Protein AF-A0A8X7BMG9-F1 (afdb_monomer)

Radius of gyration: 37.44 Å; Cα contacts (8 Å, |Δi|>4): 32; chains: 1; bounding box: 66×27×106 Å

Nearest PDB structures (foldseek):
  7n6g-assembly1_3I  TM=2.718E-01  e=1.063E+00  Chlamydomonas reinhardtii
  2x3v-assembly2_C  TM=2.995E-01  e=4.901E+00  Mus musculus

Organism: NCBI:txid2747483

Structure (mmCIF, N/CA/C/O backbone):
data_AF-A0A8X7BMG9-F1
#
_entry.id   AF-A0A8X7BMG9-F1
#
loop_
_atom_site.group_PDB
_atom_site.id
_atom_site.type_symbol
_atom_site.label_atom_id
_atom_site.label_alt_id
_atom_site.label_comp_id
_atom_site.label_asym_id
_atom_site.label_entity_id
_atom_site.label_seq_id
_atom_site.pdbx_PDB_ins_code
_atom_site.Cartn_x
_atom_site.Cartn_y
_atom_site.Cartn_z
_atom_site.occupancy
_atom_site.B_iso_or_equiv
_atom_site.auth_seq_id
_atom_site.auth_comp_id
_atom_site.auth_asym_id
_atom_site.auth_atom_id
_atom_site.pdbx_PDB_model_num
ATOM 1 N N . MET A 1 1 ? -6.750 12.663 3.763 1.00 62.59 1 MET A N 1
ATOM 2 C CA . MET A 1 1 ? -6.682 12.416 2.304 1.00 62.59 1 MET A CA 1
ATOM 3 C C . MET A 1 1 ? -7.485 11.154 2.061 1.00 62.59 1 MET A C 1
ATOM 5 O O . MET A 1 1 ? -7.277 10.214 2.807 1.00 62.59 1 MET A O 1
ATOM 9 N N . ASP A 1 2 ? -8.435 11.155 1.131 1.00 87.25 2 ASP A N 1
ATOM 10 C CA . ASP A 1 2 ? -9.315 10.000 0.906 1.00 87.25 2 ASP A CA 1
ATOM 11 C C . ASP A 1 2 ? -8.512 8.774 0.416 1.00 87.25 2 ASP A C 1
ATOM 13 O O . ASP A 1 2 ? -7.702 8.893 -0.512 1.00 87.25 2 ASP A O 1
ATOM 17 N N . LEU A 1 3 ? -8.709 7.619 1.062 1.00 92.44 3 LEU A N 1
ATOM 18 C CA . LEU A 1 3 ? -8.036 6.358 0.741 1.00 92.44 3 LEU A CA 1
ATOM 19 C C . LEU A 1 3 ? -8.336 5.916 -0.697 1.00 92.44 3 LEU A C 1
ATOM 21 O O . LEU A 1 3 ? -7.436 5.433 -1.385 1.00 92.44 3 LEU A O 1
ATOM 25 N N . GLU A 1 4 ? -9.557 6.134 -1.185 1.00 94.00 4 GLU A N 1
ATOM 26 C CA . GLU A 1 4 ? -9.916 5.788 -2.563 1.00 94.00 4 GLU A CA 1
ATOM 27 C C . GLU A 1 4 ? -9.199 6.690 -3.570 1.00 94.00 4 GLU A C 1
ATOM 29 O O . GLU A 1 4 ? -8.615 6.214 -4.548 1.00 94.00 4 GLU A O 1
ATOM 34 N N . ARG A 1 5 ? -9.092 7.988 -3.268 1.00 94.62 5 ARG A N 1
ATOM 35 C CA . ARG A 1 5 ? -8.283 8.918 -4.068 1.00 94.62 5 ARG A CA 1
ATOM 36 C C . ARG A 1 5 ? -6.805 8.514 -4.098 1.00 94.62 5 ARG A C 1
ATOM 38 O O . ARG A 1 5 ? -6.154 8.637 -5.138 1.00 94.62 5 ARG A O 1
ATOM 45 N N . LEU A 1 6 ? -6.258 8.040 -2.977 1.00 95.19 6 LEU A N 1
ATOM 46 C CA . LEU A 1 6 ? -4.883 7.540 -2.905 1.00 95.19 6 LEU A CA 1
ATOM 47 C C . LEU A 1 6 ? -4.684 6.278 -3.751 1.00 95.19 6 LEU A C 1
ATOM 49 O O . LEU A 1 6 ? -3.712 6.200 -4.509 1.00 95.19 6 LEU A O 1
ATOM 53 N N . LYS A 1 7 ? -5.615 5.320 -3.679 1.00 96.19 7 LYS A N 1
ATOM 54 C CA . LYS A 1 7 ? -5.595 4.100 -4.498 1.00 96.19 7 LYS A CA 1
ATOM 55 C C . LYS A 1 7 ? -5.642 4.417 -5.992 1.00 96.19 7 LYS A C 1
ATOM 57 O O . LYS A 1 7 ? -4.854 3.837 -6.745 1.00 96.19 7 LYS A O 1
ATOM 62 N N . GLU A 1 8 ? -6.488 5.359 -6.412 1.00 97.06 8 GLU A N 1
ATOM 63 C CA . GLU A 1 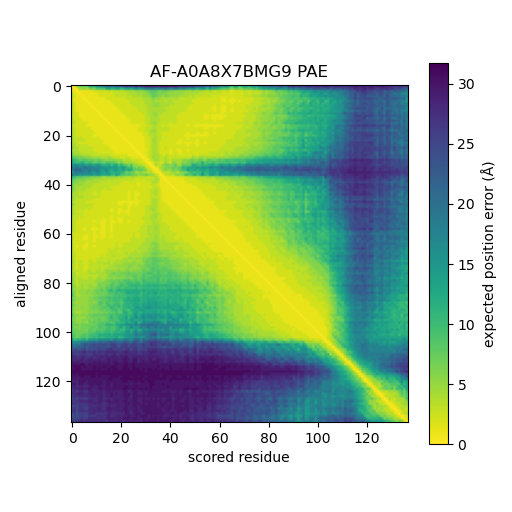8 ? -6.572 5.768 -7.818 1.00 97.06 8 GLU A CA 1
ATOM 64 C C . GLU A 1 8 ? -5.285 6.464 -8.277 1.00 97.06 8 GLU A C 1
ATOM 66 O O . GLU A 1 8 ? -4.730 6.127 -9.325 1.00 97.06 8 GLU A O 1
ATOM 71 N N . LYS A 1 9 ? -4.711 7.351 -7.452 1.00 95.81 9 LYS A N 1
ATOM 72 C CA . LYS A 1 9 ? -3.406 7.962 -7.751 1.00 95.81 9 LYS A CA 1
ATOM 73 C C . LYS A 1 9 ? -2.313 6.901 -7.928 1.00 95.81 9 LYS A C 1
ATOM 75 O O . LYS A 1 9 ? -1.555 6.964 -8.895 1.00 95.81 9 LYS A O 1
ATOM 80 N N . ARG A 1 10 ? -2.242 5.903 -7.039 1.00 97.25 10 ARG A N 1
ATOM 81 C CA . ARG A 1 10 ? -1.291 4.786 -7.165 1.00 97.25 10 ARG A CA 1
ATOM 82 C C . ARG A 1 10 ? -1.509 3.999 -8.456 1.00 97.25 10 ARG A C 1
ATOM 84 O O . ARG A 1 10 ? -0.537 3.626 -9.105 1.00 97.25 10 ARG A O 1
ATOM 91 N N . LYS A 1 11 ? -2.759 3.731 -8.837 1.00 97.81 11 LYS A N 1
ATOM 92 C CA . LYS A 1 11 ? -3.082 3.019 -10.081 1.00 97.81 11 LYS A CA 1
ATOM 93 C C . LYS A 1 11 ? -2.536 3.763 -11.302 1.00 97.81 11 LYS A C 1
ATOM 95 O O . LYS A 1 11 ? -1.862 3.149 -12.126 1.00 97.81 11 LYS A O 1
ATOM 100 N N . ILE A 1 12 ? -2.743 5.078 -11.371 1.00 97.38 12 ILE A N 1
ATOM 101 C CA . ILE A 1 12 ? -2.201 5.925 -12.445 1.00 97.38 12 ILE A CA 1
ATOM 102 C C . ILE A 1 12 ? -0.665 5.884 -12.454 1.00 97.38 12 ILE A C 1
ATOM 104 O O . ILE A 1 12 ? -0.064 5.697 -13.515 1.00 97.38 12 ILE A O 1
ATOM 108 N N . LEU A 1 13 ? -0.023 5.990 -11.284 1.00 97.69 13 LEU A N 1
ATOM 109 C CA . LEU A 1 13 ? 1.437 5.886 -11.163 1.00 97.69 13 LEU A CA 1
ATOM 110 C C . LEU A 1 13 ? 1.956 4.533 -11.659 1.00 97.69 13 LEU A C 1
ATOM 112 O O . LEU A 1 13 ? 2.894 4.505 -12.450 1.00 97.69 13 LEU A O 1
ATOM 116 N N . ARG A 1 14 ? 1.311 3.420 -11.284 1.00 98.06 14 ARG A N 1
ATOM 117 C CA . ARG A 1 14 ? 1.660 2.076 -11.776 1.00 98.06 14 ARG A CA 1
ATOM 118 C C . ARG A 1 14 ? 1.550 1.986 -13.291 1.00 98.06 14 ARG A C 1
ATOM 120 O O . ARG A 1 14 ? 2.484 1.521 -13.930 1.00 98.06 14 ARG A O 1
ATOM 127 N N . MET A 1 15 ? 0.465 2.492 -13.878 1.00 97.75 15 MET A N 1
ATOM 128 C CA . MET A 1 15 ? 0.306 2.517 -15.336 1.00 97.75 15 MET A CA 1
ATOM 129 C C . MET A 1 15 ? 1.418 3.324 -16.019 1.00 97.75 15 MET A C 1
ATOM 131 O O . MET A 1 15 ? 1.967 2.881 -17.028 1.00 97.75 15 MET A O 1
ATOM 135 N N . SER A 1 16 ? 1.777 4.497 -15.481 1.00 96.75 16 SER A N 1
ATOM 136 C CA . SER A 1 16 ? 2.905 5.277 -16.005 1.00 96.75 16 SER A CA 1
ATOM 137 C C . SER A 1 16 ? 4.238 4.549 -15.833 1.00 96.75 16 SER A C 1
ATOM 139 O O . SER A 1 16 ? 5.074 4.636 -16.731 1.00 96.75 16 SER A O 1
ATOM 141 N N . PHE A 1 17 ? 4.451 3.878 -14.703 1.00 98.19 17 PHE A N 1
ATOM 142 C CA . PHE A 1 17 ? 5.673 3.137 -14.410 1.00 98.19 17 PHE A CA 1
ATOM 143 C C . PHE A 1 17 ? 5.840 1.963 -15.376 1.00 98.19 17 PHE A C 1
ATOM 145 O O . PHE A 1 17 ? 6.886 1.842 -16.003 1.00 98.19 17 PHE A O 1
ATOM 152 N N . THR A 1 18 ? 4.782 1.179 -15.608 1.00 97.81 18 THR A N 1
ATOM 153 C CA . THR A 1 18 ? 4.779 0.080 -16.585 1.00 97.81 18 THR A CA 1
ATOM 154 C C . THR A 1 18 ? 5.116 0.566 -17.993 1.00 97.81 18 THR A C 1
ATOM 156 O O . THR A 1 18 ? 5.966 -0.027 -18.646 1.00 97.81 18 THR A O 1
ATOM 159 N N . LYS A 1 19 ? 4.530 1.683 -18.449 1.00 97.25 19 LYS A N 1
ATOM 160 C CA . LYS A 1 19 ? 4.884 2.271 -19.755 1.00 97.25 19 LYS A CA 1
ATOM 161 C C . LYS A 1 19 ? 6.368 2.642 -19.840 1.00 97.25 19 LYS A C 1
ATOM 163 O O . LYS A 1 19 ? 6.984 2.466 -20.887 1.00 97.25 19 LYS A O 1
ATOM 168 N N . HIS A 1 20 ? 6.935 3.161 -18.749 1.00 97.75 20 HIS A N 1
ATOM 169 C CA . HIS A 1 20 ? 8.354 3.513 -18.687 1.00 97.75 20 HIS A CA 1
ATOM 170 C C . HIS A 1 20 ? 9.252 2.275 -18.741 1.00 97.75 20 HIS A C 1
ATOM 172 O O . HIS A 1 20 ? 10.242 2.285 -19.466 1.00 97.75 20 HIS A O 1
ATOM 178 N N . LEU A 1 21 ? 8.873 1.194 -18.049 1.00 98.19 21 LEU A N 1
ATOM 179 C CA . LEU A 1 21 ? 9.574 -0.091 -18.130 1.00 98.19 21 LEU A CA 1
ATOM 180 C C . LEU A 1 21 ? 9.593 -0.629 -19.563 1.00 98.19 21 LEU A C 1
ATOM 182 O O . LEU A 1 21 ? 10.666 -0.927 -20.072 1.00 98.19 21 LEU A O 1
ATOM 186 N N . THR A 1 22 ? 8.449 -0.638 -20.253 1.00 97.94 22 THR A N 1
ATOM 187 C CA . THR A 1 22 ? 8.381 -1.077 -21.657 1.00 97.94 22 THR A CA 1
ATOM 188 C C . THR A 1 22 ? 9.274 -0.234 -22.569 1.00 97.94 22 THR A C 1
ATOM 190 O O . THR A 1 22 ? 9.925 -0.766 -23.465 1.00 97.94 22 THR A O 1
ATOM 193 N N . LYS A 1 23 ? 9.354 1.086 -22.340 1.00 97.12 23 LYS A N 1
ATOM 194 C CA . LYS A 1 23 ? 10.269 1.956 -23.093 1.00 97.12 23 LYS A CA 1
ATOM 195 C C . LYS A 1 23 ? 11.733 1.590 -22.836 1.00 97.12 23 LYS A C 1
ATOM 197 O O . LYS A 1 23 ? 12.511 1.543 -23.779 1.00 97.12 23 LYS A O 1
ATOM 202 N N . ILE A 1 24 ? 12.098 1.315 -21.585 1.00 97.50 24 ILE A N 1
ATOM 203 C CA . ILE A 1 24 ? 13.453 0.880 -21.221 1.00 97.50 24 ILE A CA 1
ATOM 204 C C . ILE A 1 24 ? 13.798 -0.443 -21.898 1.00 97.50 24 ILE A C 1
ATOM 206 O O . ILE A 1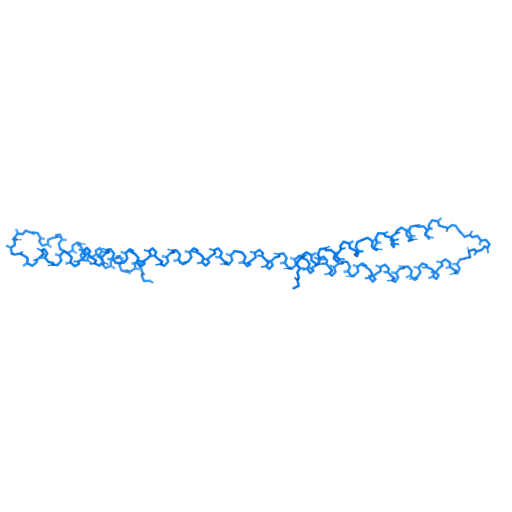 24 ? 14.849 -0.536 -22.525 1.00 97.50 24 ILE A O 1
ATOM 210 N N . GLU A 1 25 ? 12.919 -1.439 -21.804 1.00 97.50 25 GLU A N 1
ATOM 211 C CA . GLU A 1 25 ? 13.097 -2.745 -22.448 1.00 97.50 25 GLU A CA 1
ATOM 212 C C . GLU A 1 25 ? 13.305 -2.582 -23.957 1.00 97.50 25 GLU A C 1
ATOM 214 O O . GLU A 1 25 ? 14.277 -3.098 -24.507 1.00 97.50 25 GLU A O 1
ATOM 219 N N . PHE A 1 26 ? 12.471 -1.768 -24.609 1.00 95.25 26 PHE A N 1
ATOM 220 C CA . PHE A 1 26 ? 12.606 -1.460 -26.030 1.00 95.25 26 PHE A CA 1
ATOM 221 C C . PHE A 1 26 ? 13.948 -0.789 -26.371 1.00 95.25 26 PHE A C 1
ATOM 223 O O . PHE A 1 26 ? 14.647 -1.235 -27.283 1.00 95.25 26 PHE A O 1
ATOM 230 N N . THR A 1 27 ? 14.345 0.258 -25.638 1.00 94.06 27 THR A N 1
ATOM 231 C CA . THR A 1 27 ? 15.616 0.966 -25.877 1.00 94.06 27 THR A CA 1
ATOM 232 C C . THR A 1 27 ? 16.827 0.060 -25.618 1.00 94.06 27 THR A C 1
ATOM 234 O O . THR A 1 27 ? 17.829 0.150 -26.332 1.00 94.06 27 THR A O 1
ATOM 237 N N . LEU A 1 28 ? 16.752 -0.852 -24.643 1.00 94.56 28 LEU A N 1
ATOM 238 C CA . LEU A 1 28 ? 17.797 -1.848 -24.394 1.00 94.56 28 LEU A CA 1
ATOM 239 C C . LEU A 1 28 ? 17.940 -2.815 -25.574 1.00 94.56 28 LEU A C 1
ATOM 241 O O . LEU A 1 28 ? 19.064 -3.016 -26.045 1.00 94.56 28 LEU A O 1
ATOM 245 N N . SER A 1 29 ? 16.820 -3.340 -26.081 1.00 93.44 29 SER A N 1
ATOM 246 C CA . SER A 1 29 ? 16.769 -4.270 -27.218 1.00 93.44 29 SER A CA 1
ATOM 247 C C . SER A 1 29 ? 17.165 -3.647 -28.559 1.00 93.44 29 SER A C 1
ATOM 249 O O . SER A 1 29 ? 17.533 -4.375 -29.476 1.00 93.44 29 SER A O 1
ATOM 251 N N . LYS A 1 30 ? 17.112 -2.318 -28.700 1.00 91.25 30 LYS A N 1
ATOM 252 C CA . LYS A 1 30 ? 17.460 -1.622 -29.946 1.00 91.25 30 LYS A CA 1
ATOM 253 C C . LYS A 1 30 ? 18.951 -1.766 -30.281 1.00 91.25 30 LYS A C 1
ATOM 255 O O . LYS A 1 30 ? 19.806 -1.337 -29.506 1.00 91.25 30 LYS A O 1
ATOM 260 N N . GLU A 1 31 ? 19.281 -2.331 -31.436 1.00 89.31 31 GLU A N 1
ATOM 261 C CA . GLU A 1 31 ? 20.668 -2.466 -31.902 1.00 89.31 31 GLU A CA 1
ATOM 262 C C . GLU A 1 31 ? 21.269 -1.118 -32.341 1.00 89.31 31 GLU A C 1
ATOM 264 O O . GLU A 1 31 ? 20.551 -0.163 -32.644 1.00 89.31 31 GLU A O 1
ATOM 269 N N . ILE A 1 32 ? 22.603 -1.026 -32.341 1.00 90.69 32 ILE A N 1
ATOM 270 C CA . ILE A 1 32 ? 23.319 0.147 -32.861 1.00 90.69 32 ILE A CA 1
ATOM 271 C C . ILE A 1 32 ? 23.300 0.075 -34.392 1.00 90.69 32 ILE A C 1
ATOM 273 O O . ILE A 1 32 ? 23.716 -0.931 -34.963 1.00 90.69 32 ILE A O 1
ATOM 277 N N . SER A 1 33 ? 22.848 1.145 -35.045 1.00 85.88 33 SER A N 1
ATOM 278 C CA . SER A 1 33 ? 22.764 1.267 -36.508 1.00 85.88 33 SER A CA 1
ATOM 279 C C . SER A 1 33 ? 23.398 2.575 -36.995 1.00 85.88 33 SER A C 1
ATOM 281 O O . SER A 1 33 ? 23.878 3.381 -36.194 1.00 85.88 33 SER A O 1
ATOM 283 N N . ALA A 1 34 ? 23.391 2.812 -38.310 1.00 73.81 34 ALA A N 1
ATOM 284 C CA . ALA A 1 34 ? 23.859 4.071 -38.890 1.00 73.81 34 ALA A CA 1
ATOM 285 C C . ALA A 1 34 ? 23.056 5.290 -38.384 1.00 73.81 34 ALA A C 1
ATOM 287 O O . ALA A 1 34 ? 23.645 6.340 -38.134 1.00 73.81 34 ALA A O 1
ATOM 288 N N . GLU A 1 35 ? 21.741 5.152 -38.163 1.00 74.12 35 GLU A N 1
ATOM 289 C CA . GLU A 1 35 ? 20.890 6.210 -37.593 1.00 74.12 35 GLU A CA 1
ATOM 290 C C . GLU A 1 35 ? 20.888 6.256 -36.054 1.00 74.12 35 GLU A C 1
ATOM 292 O O . GLU A 1 35 ? 20.391 7.219 -35.467 1.00 74.12 35 GLU A O 1
ATOM 297 N N . PHE A 1 36 ? 21.415 5.234 -35.373 1.00 81.81 36 PHE A N 1
ATOM 298 C CA . PHE A 1 36 ? 21.431 5.159 -33.912 1.00 81.81 36 PHE A CA 1
ATOM 299 C C . PHE A 1 36 ? 22.786 4.686 -33.398 1.00 81.81 36 PHE A C 1
ATOM 301 O O . PHE A 1 36 ? 23.030 3.494 -33.208 1.00 81.81 36 PHE A O 1
ATOM 308 N N . ASN A 1 37 ? 23.674 5.653 -33.176 1.00 87.50 37 ASN A N 1
ATOM 309 C CA . ASN A 1 37 ? 25.034 5.396 -32.732 1.00 87.50 37 ASN A CA 1
ATOM 310 C C . ASN A 1 37 ? 25.127 5.158 -31.209 1.00 87.50 37 ASN A C 1
ATOM 312 O O . ASN A 1 37 ? 24.173 5.335 -30.447 1.00 87.50 37 ASN A O 1
ATOM 316 N N . LYS A 1 38 ? 26.321 4.756 -30.763 1.00 91.38 38 LYS A N 1
ATOM 317 C CA . LYS A 1 38 ? 26.612 4.421 -29.364 1.00 91.38 38 LYS A CA 1
ATOM 318 C C . LYS A 1 38 ? 26.363 5.582 -28.393 1.00 91.38 38 LYS A C 1
ATOM 320 O O . LYS A 1 38 ? 25.861 5.337 -27.300 1.00 91.38 38 LYS A O 1
ATOM 325 N N . GLU A 1 39 ? 26.694 6.806 -28.793 1.00 93.19 39 GLU A N 1
ATOM 326 C CA . GLU A 1 39 ? 26.555 8.000 -27.952 1.00 93.19 39 GLU A CA 1
ATOM 327 C C . GLU A 1 39 ? 25.080 8.336 -27.716 1.00 93.19 39 GLU A C 1
ATOM 329 O O . GLU A 1 39 ? 24.643 8.489 -26.579 1.00 93.19 39 GLU A O 1
ATOM 334 N N . ALA A 1 40 ? 24.274 8.325 -28.782 1.00 91.44 40 ALA A N 1
ATOM 335 C CA . ALA A 1 40 ? 22.834 8.545 -28.687 1.00 91.44 40 ALA A CA 1
ATOM 336 C C . ALA A 1 40 ? 22.154 7.495 -27.791 1.00 91.44 40 ALA A C 1
ATOM 338 O O . ALA A 1 40 ? 21.312 7.842 -26.961 1.00 91.44 40 ALA A O 1
ATOM 339 N N . LYS A 1 41 ? 22.551 6.218 -27.909 1.00 92.44 41 LYS A N 1
ATOM 340 C CA . LYS A 1 41 ? 22.046 5.151 -27.031 1.00 92.44 41 LYS A CA 1
ATOM 341 C C . LYS A 1 41 ? 22.450 5.372 -25.574 1.00 92.44 41 LYS A C 1
ATOM 343 O O . LYS A 1 41 ? 21.640 5.138 -24.681 1.00 92.44 41 LYS A O 1
ATOM 348 N N . PHE A 1 42 ? 23.683 5.805 -25.324 1.00 93.88 42 PHE A N 1
ATOM 349 C CA . PHE A 1 42 ? 24.181 6.065 -23.976 1.00 93.88 42 PHE A CA 1
ATOM 350 C C . PHE A 1 42 ? 23.407 7.196 -23.284 1.00 93.88 42 PHE A C 1
ATOM 352 O O . PHE A 1 42 ? 22.900 6.992 -22.180 1.00 93.88 42 PHE A O 1
ATOM 359 N N . GLU A 1 43 ? 23.228 8.332 -23.959 1.00 95.31 43 GLU A N 1
ATOM 360 C CA . GLU A 1 43 ? 22.462 9.473 -23.438 1.00 95.31 43 GLU A CA 1
ATOM 361 C C . GLU A 1 43 ? 20.988 9.124 -23.188 1.00 95.31 43 GLU A C 1
ATOM 363 O O . GLU A 1 43 ? 20.418 9.461 -22.143 1.00 95.31 43 GLU A O 1
ATOM 368 N N . GLU A 1 44 ? 20.364 8.368 -24.099 1.00 95.50 44 GLU A N 1
ATOM 369 C CA . GLU A 1 44 ? 18.991 7.898 -23.904 1.00 95.50 44 GLU A CA 1
ATOM 370 C C . GLU A 1 44 ? 18.879 6.998 -22.662 1.00 95.50 44 GLU A C 1
ATOM 372 O O . GLU A 1 44 ? 17.978 7.182 -21.839 1.00 95.50 44 GLU A O 1
ATOM 377 N N . LEU A 1 45 ? 19.817 6.065 -22.472 1.00 95.88 45 LEU A N 1
ATOM 378 C CA . LEU A 1 45 ? 19.843 5.178 -21.307 1.00 95.88 45 LEU A CA 1
ATOM 379 C C . LEU A 1 45 ? 20.095 5.935 -19.995 1.00 95.88 45 LEU A C 1
ATOM 381 O O . LEU A 1 45 ? 19.465 5.611 -18.985 1.00 95.88 45 LEU A O 1
ATOM 385 N N . LEU A 1 46 ? 20.961 6.953 -19.992 1.00 97.50 46 LEU A N 1
ATOM 386 C CA . LEU A 1 46 ? 21.166 7.818 -18.825 1.00 97.50 46 LEU A CA 1
ATOM 387 C C . LEU A 1 46 ? 19.878 8.551 -18.438 1.00 97.50 46 LEU A C 1
ATOM 389 O O . LEU A 1 46 ? 19.480 8.532 -17.268 1.00 97.50 46 LEU A O 1
ATOM 393 N N . SER A 1 47 ? 19.189 9.134 -19.421 1.00 97.75 47 SER A N 1
ATOM 394 C CA . SER A 1 47 ? 17.907 9.809 -19.203 1.00 97.75 47 SER A CA 1
ATOM 395 C C . SER A 1 47 ? 16.848 8.846 -18.660 1.00 97.75 47 SER A C 1
ATOM 397 O O . SER A 1 47 ? 16.178 9.134 -17.663 1.00 97.75 47 SER A O 1
ATOM 399 N N . LEU A 1 48 ? 16.733 7.661 -19.263 1.00 97.75 48 LEU A N 1
ATOM 400 C CA . LEU A 1 48 ? 15.786 6.633 -18.840 1.00 97.75 48 LEU A CA 1
ATOM 401 C C . LEU A 1 48 ? 16.068 6.118 -17.424 1.00 97.75 48 LEU A C 1
ATOM 403 O O . LEU A 1 48 ? 15.117 5.917 -16.666 1.00 97.75 48 LEU A O 1
ATOM 407 N N . LYS A 1 49 ? 17.343 5.951 -17.047 1.00 97.62 49 LYS A N 1
ATOM 408 C CA . LYS A 1 49 ? 17.770 5.558 -15.694 1.00 97.62 49 LYS A CA 1
ATOM 409 C C . LYS A 1 49 ? 17.378 6.602 -14.648 1.00 97.62 49 LYS A C 1
ATOM 411 O O . LYS A 1 49 ? 16.868 6.240 -13.584 1.00 97.62 49 LYS A O 1
ATOM 416 N N . SER A 1 50 ? 17.600 7.882 -14.945 1.00 97.56 50 SER A N 1
ATOM 417 C CA . SER A 1 50 ? 17.201 8.983 -14.060 1.00 97.56 50 SER A CA 1
ATOM 418 C C . SER A 1 50 ? 15.685 8.976 -13.833 1.00 97.56 50 SER A C 1
ATOM 420 O O . SER A 1 50 ? 15.218 8.870 -12.698 1.00 97.56 50 SER A O 1
ATOM 422 N N . GLN A 1 51 ? 14.912 8.926 -14.923 1.00 96.81 51 GLN A N 1
ATOM 423 C CA . GLN A 1 51 ? 13.447 8.874 -14.870 1.00 96.81 51 GLN A CA 1
ATOM 424 C C . GLN A 1 51 ? 12.919 7.618 -14.161 1.00 96.81 51 GLN A C 1
ATOM 426 O O . GLN A 1 51 ? 11.925 7.689 -13.441 1.00 96.81 51 GLN A O 1
ATOM 431 N N . LEU A 1 52 ? 13.570 6.462 -14.340 1.00 97.94 52 LEU A N 1
ATOM 432 C CA . LEU A 1 52 ? 13.197 5.227 -13.646 1.00 97.94 52 LEU A CA 1
ATOM 433 C C . LEU A 1 52 ? 13.325 5.393 -12.131 1.00 97.94 52 LEU A C 1
ATOM 435 O O . LEU A 1 52 ? 12.435 4.976 -11.394 1.00 97.94 52 LEU A O 1
ATOM 439 N N . THR A 1 53 ? 14.416 6.015 -11.684 1.00 97.56 53 THR A N 1
ATOM 440 C CA . THR A 1 53 ? 14.702 6.229 -10.262 1.00 97.56 53 THR A CA 1
ATOM 441 C C . THR A 1 53 ? 13.649 7.136 -9.629 1.00 97.56 53 THR A C 1
ATOM 443 O O . THR A 1 53 ? 13.104 6.815 -8.575 1.00 97.56 53 THR A O 1
ATOM 446 N N . GLU A 1 54 ? 13.309 8.241 -10.294 1.00 97.50 54 GLU A N 1
ATOM 447 C CA . GLU A 1 54 ? 12.268 9.165 -9.839 1.00 97.50 54 GLU A CA 1
ATOM 448 C C . GLU A 1 54 ? 10.901 8.476 -9.748 1.00 97.50 54 GLU A C 1
ATOM 450 O O . GLU A 1 54 ? 10.287 8.458 -8.680 1.00 97.50 54 GLU A O 1
ATOM 455 N N . LYS A 1 55 ? 10.460 7.820 -10.828 1.00 97.12 55 LYS A N 1
ATOM 456 C CA . LYS A 1 55 ? 9.157 7.141 -10.866 1.00 97.12 55 LYS A CA 1
ATOM 457 C C . LYS A 1 55 ? 9.058 5.990 -9.864 1.00 97.12 55 LYS A C 1
ATOM 459 O O . LYS A 1 55 ? 7.989 5.769 -9.296 1.00 97.12 55 LYS A O 1
ATOM 464 N N . LEU A 1 56 ? 10.151 5.261 -9.630 1.00 98.06 56 LEU A N 1
ATOM 465 C CA . LEU A 1 56 ? 10.197 4.214 -8.609 1.00 98.06 56 LEU A CA 1
ATOM 466 C C . LEU A 1 56 ? 10.010 4.812 -7.209 1.00 98.06 56 LEU A C 1
ATOM 468 O O . LEU A 1 56 ? 9.186 4.319 -6.441 1.00 98.06 56 LEU A O 1
ATOM 472 N N . ASN A 1 57 ? 10.712 5.904 -6.900 1.00 98.12 57 ASN A N 1
ATOM 473 C CA . ASN A 1 57 ? 10.575 6.597 -5.619 1.00 98.12 57 ASN A CA 1
ATOM 474 C C . ASN A 1 57 ? 9.157 7.146 -5.407 1.00 98.12 57 ASN A C 1
ATOM 476 O O . ASN A 1 57 ? 8.625 7.067 -4.299 1.00 98.12 57 ASN A O 1
ATOM 480 N N . GLU A 1 58 ? 8.525 7.691 -6.448 1.00 97.50 58 GLU A N 1
ATOM 481 C CA . GLU A 1 58 ? 7.124 8.126 -6.389 1.00 97.50 58 GLU A CA 1
ATOM 482 C C . GLU A 1 58 ? 6.174 6.968 -6.077 1.00 97.50 58 GLU A C 1
ATOM 484 O O . GLU A 1 58 ? 5.264 7.118 -5.256 1.00 97.50 58 GLU A O 1
ATOM 489 N N . LEU A 1 59 ? 6.385 5.813 -6.715 1.00 97.94 59 LEU A N 1
ATOM 490 C CA . LEU A 1 59 ? 5.552 4.635 -6.513 1.00 97.94 59 LEU A CA 1
ATOM 491 C C . LEU A 1 59 ? 5.710 4.065 -5.098 1.00 97.94 59 LEU A C 1
ATOM 493 O O . LEU A 1 59 ? 4.699 3.788 -4.453 1.00 97.94 59 LEU A O 1
ATOM 497 N N . ILE A 1 60 ? 6.946 3.970 -4.594 1.00 98.00 60 ILE A N 1
ATOM 498 C CA . ILE A 1 60 ? 7.243 3.542 -3.217 1.00 98.00 60 ILE A CA 1
ATOM 499 C C . ILE A 1 60 ? 6.524 4.449 -2.215 1.00 98.00 60 ILE A C 1
ATOM 501 O O . ILE A 1 60 ? 5.745 3.963 -1.398 1.00 98.00 60 ILE A O 1
ATOM 505 N N . LYS A 1 61 ? 6.686 5.773 -2.336 1.00 97.31 61 LYS A N 1
ATOM 506 C CA . LYS A 1 61 ? 6.019 6.744 -1.451 1.00 97.31 61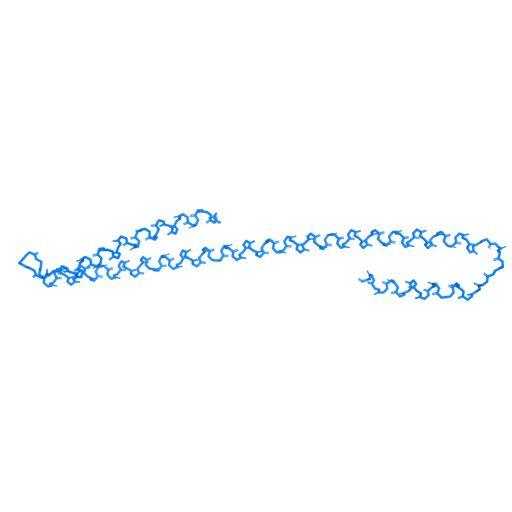 LYS A CA 1
ATOM 507 C C . LYS A 1 61 ? 4.494 6.638 -1.505 1.00 97.31 61 LYS A C 1
ATOM 509 O O . LYS A 1 61 ? 3.817 6.824 -0.494 1.00 97.31 61 LYS A O 1
ATOM 514 N N . ALA A 1 62 ? 3.926 6.377 -2.685 1.00 97.06 62 ALA A N 1
ATOM 515 C CA . ALA A 1 62 ? 2.486 6.192 -2.833 1.00 97.06 62 ALA A CA 1
ATOM 516 C C . ALA A 1 62 ? 1.996 4.919 -2.122 1.00 97.06 62 ALA A C 1
ATOM 518 O O . ALA A 1 62 ? 0.955 4.960 -1.463 1.00 97.06 62 ALA A O 1
ATOM 519 N N . ASP A 1 63 ? 2.741 3.816 -2.231 1.00 97.44 63 ASP A N 1
ATOM 520 C CA . ASP A 1 63 ? 2.430 2.564 -1.539 1.00 97.44 63 ASP A CA 1
ATOM 521 C C . ASP A 1 63 ? 2.577 2.707 -0.010 1.00 97.44 63 ASP A C 1
ATOM 523 O O . ASP A 1 63 ? 1.667 2.309 0.720 1.00 97.44 63 ASP A O 1
ATOM 527 N N . GLU A 1 64 ? 3.635 3.358 0.482 1.00 97.00 64 GLU A N 1
ATOM 528 C CA . GLU A 1 64 ? 3.836 3.650 1.913 1.00 97.00 64 GLU A CA 1
ATOM 529 C C . GLU A 1 64 ? 2.689 4.484 2.503 1.00 97.00 64 GLU A C 1
ATOM 531 O O . GLU A 1 64 ? 2.162 4.168 3.572 1.00 97.00 64 GLU A O 1
ATOM 536 N N . ASN A 1 65 ? 2.247 5.527 1.793 1.00 95.50 65 ASN A N 1
ATOM 537 C CA . ASN A 1 65 ? 1.153 6.381 2.254 1.00 95.50 65 ASN A CA 1
ATOM 538 C C . ASN A 1 65 ? -0.184 5.621 2.321 1.00 95.50 65 ASN A C 1
ATOM 540 O O . ASN A 1 65 ? -0.943 5.778 3.276 1.00 95.50 65 ASN A O 1
ATOM 544 N N . ILE A 1 66 ? -0.470 4.756 1.340 1.00 96.94 66 ILE A N 1
ATOM 545 C CA . ILE A 1 66 ? -1.666 3.900 1.375 1.00 96.94 66 ILE A CA 1
ATOM 546 C C . ILE A 1 66 ? -1.615 2.947 2.570 1.00 96.94 66 ILE A C 1
ATOM 548 O O . ILE A 1 66 ? -2.608 2.827 3.284 1.00 96.94 66 ILE A O 1
ATOM 552 N N . GLN A 1 67 ? -0.474 2.296 2.810 1.00 96.69 67 GLN A N 1
ATOM 553 C CA . GLN A 1 67 ? -0.313 1.403 3.960 1.00 96.69 67 GLN A CA 1
ATOM 554 C C . GLN A 1 67 ? -0.522 2.139 5.285 1.00 96.69 67 GLN A C 1
ATOM 556 O O . GLN A 1 67 ? -1.194 1.619 6.174 1.00 96.69 67 GLN A O 1
ATOM 561 N N . LEU A 1 68 ? 0.020 3.353 5.415 1.00 96.12 68 LEU A N 1
ATOM 562 C CA . LEU A 1 68 ? -0.165 4.176 6.605 1.00 96.12 68 LEU A CA 1
ATOM 563 C C . LEU A 1 68 ? -1.643 4.524 6.830 1.00 96.12 68 LEU A C 1
ATOM 565 O O . LEU A 1 68 ? -2.134 4.385 7.946 1.00 96.12 68 LEU A O 1
ATOM 569 N N . GLN A 1 69 ? -2.362 4.936 5.782 1.00 95.31 69 GLN A N 1
ATOM 570 C CA . GLN A 1 69 ? -3.787 5.269 5.892 1.00 95.31 69 GLN A CA 1
ATOM 571 C C . GLN A 1 69 ? -4.643 4.063 6.285 1.00 95.31 69 GLN A C 1
ATOM 573 O O . GLN A 1 69 ? -5.511 4.205 7.139 1.00 95.31 69 GLN A O 1
ATOM 578 N N . ILE A 1 70 ? -4.370 2.880 5.723 1.00 94.94 70 ILE A N 1
ATOM 579 C CA . ILE A 1 70 ? -5.073 1.643 6.097 1.00 94.94 70 ILE A CA 1
ATOM 580 C C . ILE A 1 70 ? -4.888 1.351 7.590 1.00 94.94 70 ILE A C 1
ATOM 582 O O . ILE A 1 70 ? -5.878 1.200 8.299 1.00 94.94 70 ILE A O 1
ATOM 586 N N . LYS A 1 71 ? -3.642 1.372 8.083 1.00 95.62 71 LYS A N 1
ATOM 587 C CA . LYS A 1 71 ? -3.344 1.132 9.505 1.00 95.62 71 LYS A CA 1
ATOM 588 C C . LYS A 1 71 ? -4.063 2.119 10.425 1.00 95.62 71 LYS A C 1
ATOM 590 O O . LYS A 1 71 ? -4.589 1.724 11.457 1.00 95.62 71 LYS A O 1
ATOM 595 N N . ILE A 1 72 ? -4.106 3.401 10.052 1.00 94.69 72 ILE A N 1
ATOM 596 C CA . ILE A 1 72 ? -4.830 4.423 10.822 1.00 94.69 72 ILE A CA 1
ATOM 597 C C . ILE A 1 72 ? -6.330 4.111 10.861 1.00 94.69 72 ILE A C 1
ATOM 599 O O . ILE A 1 72 ? -6.940 4.216 11.921 1.00 94.69 72 ILE A O 1
ATOM 603 N N . SER A 1 73 ? -6.929 3.729 9.729 1.00 93.06 73 SER A N 1
ATOM 604 C CA . SER A 1 73 ? -8.351 3.370 9.671 1.00 93.06 73 SER A CA 1
ATOM 605 C C . SER A 1 73 ? -8.682 2.140 10.519 1.00 93.06 73 SER A C 1
ATOM 607 O O . SER A 1 73 ? -9.687 2.154 11.222 1.00 93.06 73 SER A O 1
ATOM 609 N N . GLU A 1 74 ? -7.833 1.112 10.493 1.00 95.94 74 GLU A N 1
ATOM 610 C CA . GLU A 1 74 ? -7.982 -0.087 11.331 1.00 95.94 74 GLU A CA 1
ATOM 611 C C . GLU A 1 74 ? -7.900 0.268 12.822 1.00 95.94 74 GLU A C 1
ATOM 613 O O . GLU A 1 74 ? -8.810 -0.050 13.582 1.00 95.94 74 GLU A O 1
ATOM 618 N N . MET A 1 75 ? -6.880 1.033 13.228 1.00 97.12 75 MET A N 1
ATOM 619 C CA . MET A 1 75 ? -6.740 1.488 14.617 1.00 97.12 75 MET A CA 1
ATOM 620 C C . MET A 1 75 ? -7.926 2.345 15.079 1.00 97.12 75 MET A C 1
ATOM 622 O O . MET A 1 75 ? -8.353 2.233 16.225 1.00 97.12 75 MET A O 1
ATOM 626 N N . ALA A 1 76 ? -8.462 3.207 14.212 1.00 95.50 76 ALA A N 1
ATOM 627 C CA . ALA A 1 76 ? -9.632 4.016 14.538 1.00 95.50 76 ALA A CA 1
ATOM 628 C C . ALA A 1 76 ? -10.874 3.143 14.784 1.00 95.50 76 ALA A C 1
ATOM 630 O O . ALA A 1 76 ? -11.599 3.382 15.746 1.00 95.50 76 ALA A O 1
ATOM 631 N N . ALA A 1 77 ? -11.086 2.111 13.961 1.00 95.94 77 ALA A N 1
ATOM 632 C CA . ALA A 1 77 ? -12.178 1.160 14.150 1.00 95.94 77 ALA A CA 1
ATOM 633 C C . ALA A 1 77 ? -12.033 0.374 15.466 1.00 95.94 77 ALA A C 1
ATOM 635 O O . ALA A 1 77 ? -13.009 0.226 16.206 1.00 95.94 77 ALA A O 1
ATOM 636 N N . ASP A 1 78 ? -10.816 -0.064 15.796 1.00 96.81 78 ASP A N 1
ATOM 637 C CA . ASP A 1 78 ? -10.525 -0.766 17.050 1.00 96.81 78 ASP A CA 1
ATOM 638 C C . ASP A 1 78 ? -10.776 0.119 18.279 1.00 96.81 78 ASP A C 1
ATOM 640 O O . ASP A 1 78 ? -11.349 -0.343 19.270 1.00 96.81 78 ASP A O 1
ATOM 644 N N . ILE A 1 79 ? -10.395 1.402 18.219 1.00 97.44 79 ILE A N 1
ATOM 645 C CA . ILE A 1 79 ? -10.654 2.371 19.294 1.00 97.44 79 ILE A CA 1
ATOM 646 C C . ILE A 1 79 ? -12.158 2.569 19.483 1.00 97.44 79 ILE A C 1
ATOM 648 O O . ILE A 1 79 ? -12.631 2.465 20.613 1.00 97.44 79 ILE A O 1
ATOM 652 N N . SER A 1 80 ? -12.916 2.789 18.405 1.00 96.75 80 SER A N 1
ATOM 653 C CA . SER A 1 80 ? -14.373 2.944 18.497 1.00 96.75 80 SER A CA 1
ATOM 654 C C . SER A 1 80 ? -15.043 1.707 19.099 1.00 96.75 80 SER A C 1
ATOM 656 O O . SER A 1 80 ? -15.878 1.833 19.989 1.00 96.75 80 SER A O 1
ATOM 658 N N . SER A 1 81 ? -14.614 0.507 18.702 1.00 96.38 81 SER A N 1
ATOM 659 C CA . SER A 1 81 ? -15.082 -0.748 19.304 1.00 96.38 81 SER A CA 1
ATOM 660 C C . SER A 1 81 ? -14.781 -0.811 20.809 1.00 96.38 81 SER A C 1
ATOM 662 O O . SER A 1 81 ? -15.654 -1.125 21.620 1.00 96.38 81 SER A O 1
ATOM 664 N N . CYS A 1 82 ? -13.562 -0.446 21.223 1.00 96.12 82 CYS A N 1
ATOM 665 C CA . CYS A 1 82 ? -13.193 -0.382 22.640 1.00 96.12 82 CYS A CA 1
ATOM 666 C C . CYS A 1 82 ? -14.050 0.618 23.430 1.00 96.12 82 CYS A C 1
ATOM 668 O O . CYS A 1 82 ? -14.431 0.342 24.570 1.00 96.12 82 CYS A O 1
ATOM 670 N N . GLU A 1 83 ? -14.351 1.774 22.842 1.00 96.75 83 GLU A N 1
ATOM 671 C CA . GLU A 1 83 ? -15.208 2.790 23.453 1.00 96.75 83 GLU A CA 1
ATOM 672 C C . GLU A 1 83 ? -16.638 2.279 23.648 1.00 96.75 83 GLU A C 1
ATOM 674 O O . GLU A 1 83 ? -17.171 2.407 24.750 1.00 96.75 83 GLU A O 1
ATOM 679 N N . GLU A 1 84 ? -17.212 1.592 22.657 1.00 96.25 84 GLU A N 1
ATOM 680 C CA . GLU A 1 84 ? -18.531 0.958 22.778 1.00 96.25 84 GLU A CA 1
ATOM 681 C C . GLU A 1 84 ? -18.575 -0.083 23.910 1.00 96.25 84 GLU A C 1
ATOM 683 O O . GLU A 1 84 ? -19.519 -0.113 24.709 1.00 96.25 84 GLU A O 1
ATOM 688 N N . TYR A 1 85 ? -17.541 -0.925 24.029 1.00 96.38 85 TYR A N 1
ATOM 689 C CA . TYR A 1 85 ? -17.442 -1.888 25.130 1.00 96.38 85 TYR A CA 1
ATOM 690 C C . TYR A 1 85 ? -17.332 -1.204 26.493 1.00 96.38 85 TYR A C 1
ATOM 692 O O . TYR A 1 85 ? -17.980 -1.640 27.450 1.00 96.38 85 TYR A O 1
ATOM 700 N N . LYS A 1 86 ? -16.537 -0.134 26.593 1.00 96.38 86 LYS A N 1
ATOM 701 C CA . LYS A 1 86 ? -16.389 0.658 27.819 1.00 96.38 86 LYS A CA 1
ATOM 702 C C . LYS A 1 86 ? -17.724 1.280 28.231 1.00 96.38 86 LYS A C 1
ATOM 704 O O . LYS A 1 86 ? -18.116 1.141 29.389 1.00 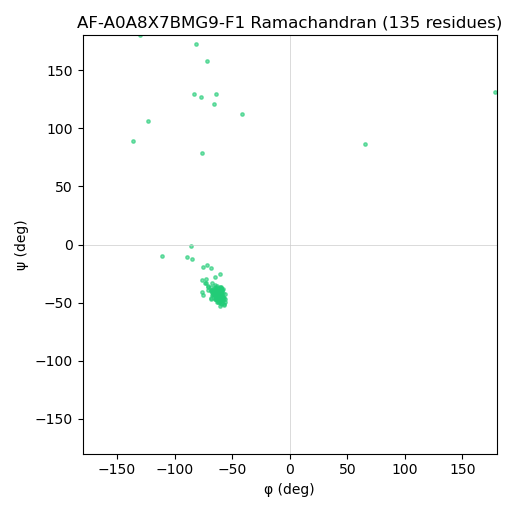96.38 86 LYS A O 1
ATOM 709 N N . ASP A 1 87 ? -18.441 1.898 27.298 1.00 97.38 87 ASP A N 1
ATOM 710 C CA . ASP A 1 87 ? -19.727 2.546 27.565 1.00 97.38 87 ASP A CA 1
ATOM 711 C C . ASP A 1 87 ? -20.783 1.528 28.008 1.00 97.38 87 ASP A C 1
ATOM 713 O O . ASP A 1 87 ? -21.491 1.739 28.996 1.00 97.38 87 ASP A O 1
ATOM 717 N N . ARG A 1 88 ? -20.820 0.357 27.359 1.00 96.88 88 ARG A N 1
ATOM 718 C CA . ARG A 1 88 ? -21.671 -0.763 27.783 1.00 96.88 88 ARG A CA 1
ATOM 719 C C . ARG A 1 88 ? -21.303 -1.273 29.177 1.00 96.88 88 ARG A C 1
ATOM 721 O O . ARG A 1 88 ? -22.191 -1.595 29.969 1.00 96.88 88 ARG A O 1
ATOM 728 N N . GLY A 1 89 ? -20.010 -1.358 29.482 1.00 96.12 89 GLY A N 1
ATOM 729 C CA . GLY A 1 89 ? -19.514 -1.739 30.802 1.00 96.12 89 GLY A CA 1
ATOM 730 C C . GLY A 1 89 ? -19.963 -0.764 31.891 1.00 96.12 89 GLY A C 1
ATOM 731 O O . GLY A 1 89 ? -20.431 -1.197 32.945 1.00 96.12 89 GLY A O 1
ATOM 732 N N . LEU A 1 90 ? -19.888 0.542 31.622 1.00 96.06 90 LEU A N 1
ATOM 733 C CA . LEU A 1 90 ? -20.345 1.590 32.537 1.00 96.06 90 LEU A CA 1
ATOM 734 C C . LEU A 1 90 ? -21.861 1.538 32.761 1.00 96.06 90 LEU A C 1
ATOM 736 O O . LEU A 1 90 ? -22.295 1.542 33.911 1.00 96.06 90 LEU A O 1
ATOM 740 N N . ASP A 1 91 ? -22.659 1.410 31.699 1.00 97.62 91 ASP A N 1
ATOM 741 C CA . ASP A 1 91 ? -2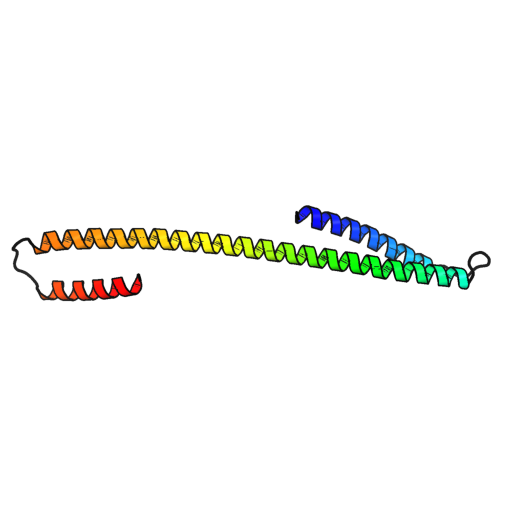4.119 1.275 31.804 1.00 97.62 91 ASP A CA 1
ATOM 742 C C . ASP A 1 91 ? -24.518 0.073 32.678 1.00 97.62 91 ASP A C 1
ATOM 744 O O . ASP A 1 91 ? -25.338 0.195 33.595 1.00 97.62 91 ASP A O 1
ATOM 748 N N . LEU A 1 92 ? -23.889 -1.086 32.457 1.00 97.31 92 LEU A N 1
ATOM 749 C CA . LEU A 1 92 ? -24.132 -2.277 33.271 1.00 97.31 92 LEU A CA 1
ATOM 750 C C . LEU A 1 92 ? -23.679 -2.093 34.722 1.00 97.31 92 LEU A C 1
ATOM 752 O O . LEU A 1 92 ? -24.420 -2.473 35.631 1.00 97.31 92 LEU A O 1
ATOM 756 N N . LYS A 1 93 ? -22.511 -1.478 34.958 1.00 96.19 93 LYS A N 1
ATOM 757 C CA . LYS A 1 93 ? -22.022 -1.156 36.309 1.00 96.19 93 LYS A CA 1
ATOM 758 C C . LYS A 1 93 ? -23.026 -0.275 37.057 1.00 96.19 93 LYS A C 1
ATOM 760 O O . LYS A 1 93 ? -23.393 -0.602 38.185 1.00 96.19 93 LYS A O 1
ATOM 765 N N . THR A 1 94 ? -23.530 0.785 36.424 1.00 95.94 94 THR A N 1
ATOM 766 C CA . THR A 1 94 ? -24.544 1.676 37.009 1.00 95.94 94 THR A CA 1
ATOM 767 C C . THR A 1 94 ? -25.854 0.942 37.298 1.00 95.94 94 THR A C 1
ATOM 769 O O . THR A 1 94 ? -26.424 1.099 38.380 1.00 95.94 94 THR A O 1
ATOM 772 N N . LYS A 1 95 ? -26.332 0.099 36.373 1.00 96.31 95 LYS A N 1
ATOM 773 C CA . LYS A 1 95 ? -27.549 -0.706 36.573 1.00 96.31 95 LYS A CA 1
ATOM 774 C C . LYS A 1 95 ? -27.414 -1.678 37.742 1.00 96.31 95 LYS A C 1
ATOM 776 O O . LYS A 1 95 ? -28.338 -1.773 38.548 1.00 96.31 95 LYS A O 1
ATOM 781 N N . LEU A 1 96 ? -26.284 -2.377 37.847 1.00 94.69 96 LEU A N 1
ATOM 782 C CA . LEU A 1 96 ? -26.010 -3.299 38.952 1.00 94.69 96 LEU A CA 1
ATOM 783 C C . LEU A 1 96 ? -25.968 -2.567 40.292 1.00 94.69 96 LEU A C 1
ATOM 785 O O . LEU A 1 96 ? -26.623 -3.005 41.236 1.00 94.69 96 LEU A O 1
ATOM 789 N N . HIS A 1 97 ? -25.264 -1.434 40.357 1.00 92.44 97 HIS A N 1
ATOM 790 C CA . HIS A 1 97 ? -25.177 -0.623 41.569 1.00 92.44 97 HIS A CA 1
ATOM 791 C C . HIS A 1 97 ? -26.567 -0.221 42.080 1.00 92.44 97 HIS A C 1
ATOM 793 O O . HIS A 1 97 ? -26.915 -0.515 43.220 1.00 92.44 97 HIS A O 1
ATOM 799 N N . ARG A 1 98 ? -27.416 0.308 41.190 1.00 93.50 98 ARG A N 1
ATOM 800 C CA . ARG A 1 98 ? -28.793 0.694 41.523 1.00 93.50 98 ARG A CA 1
ATOM 801 C C . ARG A 1 98 ? -29.639 -0.473 42.046 1.00 93.50 98 ARG A C 1
ATOM 803 O O . ARG A 1 98 ? -30.456 -0.290 42.942 1.00 93.50 98 ARG A O 1
ATOM 810 N N . GLN A 1 99 ? -29.486 -1.675 41.485 1.00 92.94 99 GLN A N 1
ATOM 811 C CA . GLN A 1 99 ? -30.222 -2.853 41.966 1.00 92.94 99 GLN A CA 1
ATOM 812 C C . GLN A 1 99 ? -29.777 -3.268 43.374 1.00 92.94 99 GLN A C 1
ATOM 814 O O . GLN A 1 99 ? -30.618 -3.628 44.198 1.00 92.94 99 GLN A O 1
ATOM 819 N N . ILE A 1 100 ? -28.475 -3.189 43.663 1.00 88.56 100 ILE A N 1
ATOM 820 C CA . ILE A 1 100 ? -27.926 -3.479 44.994 1.00 88.56 100 ILE A CA 1
ATOM 821 C C . ILE A 1 100 ? -28.454 -2.478 46.029 1.00 88.56 100 ILE A C 1
ATOM 823 O O . ILE A 1 100 ? -28.888 -2.899 47.104 1.00 88.56 100 ILE A O 1
ATOM 827 N N . GLU A 1 101 ? -28.471 -1.182 45.706 1.00 88.94 101 GLU A N 1
ATOM 828 C CA . GLU A 1 101 ? -29.022 -0.134 46.578 1.00 88.94 101 GLU A CA 1
ATOM 829 C C . GLU A 1 101 ? -30.492 -0.411 46.925 1.00 88.94 101 GLU A C 1
ATOM 831 O O . GLU A 1 101 ? -30.838 -0.513 48.102 1.00 88.94 101 GLU A O 1
ATOM 836 N N . ILE A 1 102 ? -31.338 -0.668 45.916 1.00 90.06 102 ILE A N 1
ATOM 837 C CA . ILE A 1 102 ? -32.769 -0.973 46.107 1.00 90.06 102 ILE A CA 1
ATOM 838 C C . ILE A 1 102 ? -32.979 -2.177 47.0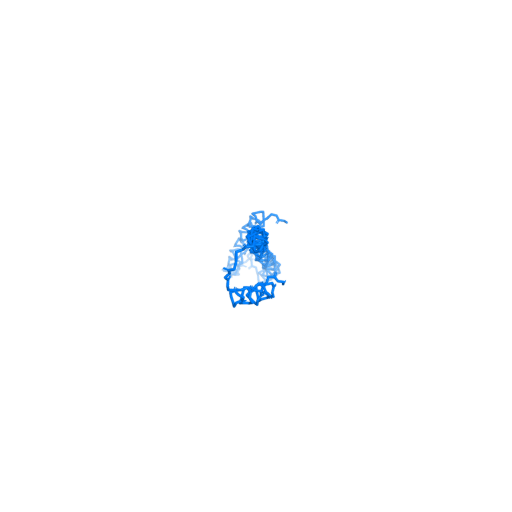39 1.00 90.06 102 ILE A C 1
ATOM 840 O O . ILE A 1 102 ? -33.892 -2.182 47.870 1.00 90.06 102 ILE A O 1
ATOM 844 N N . LEU A 1 103 ? -32.182 -3.237 46.884 1.00 84.00 103 LEU A N 1
ATOM 845 C CA . LEU A 1 103 ? -32.298 -4.433 47.720 1.00 84.00 103 LEU A CA 1
ATOM 846 C C . LEU A 1 103 ? -31.819 -4.185 49.154 1.00 84.00 103 LEU A C 1
ATOM 848 O O . LEU A 1 103 ? -32.426 -4.714 50.087 1.00 84.00 103 LEU A O 1
ATOM 852 N N . SER A 1 104 ? -30.784 -3.363 49.324 1.00 81.25 104 SER A N 1
ATOM 853 C CA . SER A 1 104 ? -30.239 -2.994 50.634 1.00 81.25 104 SER A 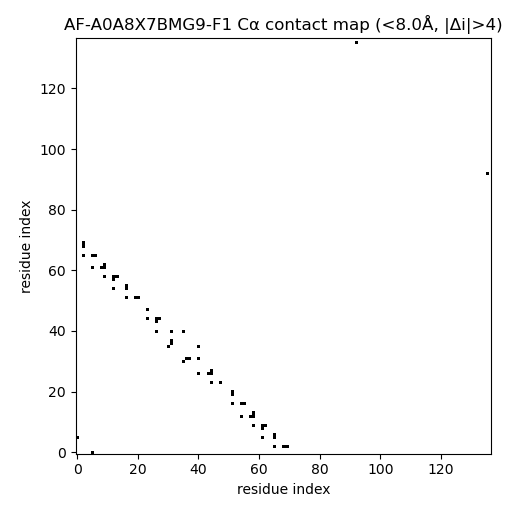CA 1
ATOM 854 C C . SER A 1 104 ? -31.230 -2.128 51.423 1.00 81.25 104 SER A C 1
ATOM 856 O O . SER A 1 104 ? -31.542 -2.451 52.569 1.00 81.25 104 SER A O 1
ATOM 858 N N . GLU A 1 105 ? -31.835 -1.117 50.789 1.00 75.19 105 GLU A N 1
ATOM 859 C CA . GLU A 1 105 ? -32.882 -0.275 51.395 1.00 75.19 105 GLU A CA 1
ATOM 860 C C . GLU A 1 105 ? -34.114 -1.095 51.824 1.00 75.19 105 GLU A C 1
ATOM 862 O O . GLU A 1 105 ? -34.659 -0.916 52.916 1.00 75.19 105 GLU A O 1
ATOM 867 N N . ARG A 1 106 ? -34.547 -2.064 51.001 1.00 62.44 106 ARG A N 1
ATOM 868 C CA . ARG A 1 106 ? -35.667 -2.967 51.339 1.00 62.44 106 ARG A CA 1
ATOM 869 C C . ARG A 1 106 ? -35.366 -3.881 52.531 1.00 62.44 106 ARG A C 1
ATOM 871 O O . ARG A 1 106 ? -36.303 -4.311 53.210 1.00 62.44 106 ARG A O 1
ATOM 878 N N . GLN A 1 107 ? -34.098 -4.209 52.776 1.00 57.62 107 GLN A N 1
ATOM 879 C CA . GLN A 1 107 ? -33.677 -5.028 53.913 1.00 57.62 107 GLN A CA 1
ATOM 880 C C . GLN A 1 107 ? -33.685 -4.235 55.223 1.00 57.62 107 GLN A C 1
ATOM 882 O O . GLN A 1 107 ? -34.181 -4.763 56.218 1.00 57.62 107 GLN A O 1
ATOM 887 N N . GLU A 1 108 ? -33.238 -2.976 55.219 1.00 54.94 108 GLU A N 1
ATOM 888 C CA . GLU A 1 108 ? -33.271 -2.115 56.413 1.00 54.94 108 GLU A CA 1
ATOM 889 C C . GLU A 1 108 ? -34.703 -1.901 56.936 1.00 54.94 108 GLU A C 1
ATOM 891 O O . GLU A 1 108 ? -34.950 -1.937 58.144 1.00 54.94 108 GLU A O 1
ATOM 896 N N . ILE A 1 109 ? -35.687 -1.788 56.034 1.00 51.94 109 ILE A N 1
ATOM 897 C CA . ILE A 1 109 ? -37.109 -1.701 56.410 1.00 51.94 109 ILE A CA 1
ATOM 898 C C . ILE A 1 109 ? -37.593 -3.003 57.079 1.00 51.94 109 ILE A C 1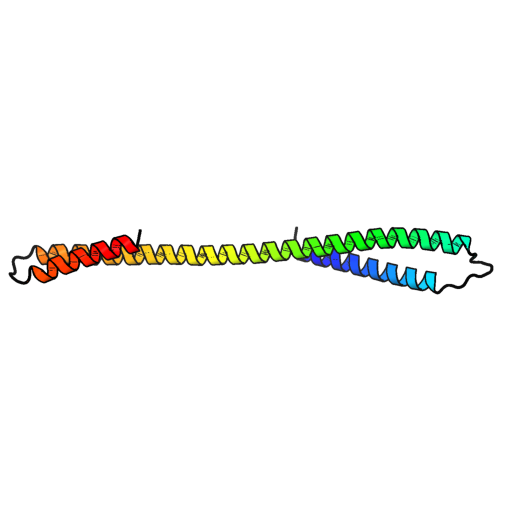
ATOM 900 O O . ILE A 1 109 ? -38.372 -2.959 58.034 1.00 51.94 109 ILE A O 1
ATOM 904 N N . ARG A 1 110 ? -37.119 -4.175 56.627 1.00 45.56 110 ARG A N 1
ATOM 905 C CA . ARG A 1 110 ? -37.481 -5.475 57.223 1.00 45.56 110 ARG A CA 1
ATOM 906 C C . ARG A 1 110 ? -36.813 -5.717 58.579 1.00 45.56 110 ARG A C 1
ATOM 908 O O . ARG A 1 110 ? -37.441 -6.331 59.435 1.00 45.56 110 ARG A O 1
ATOM 915 N N . THR A 1 111 ? -35.593 -5.226 58.807 1.00 48.66 111 THR A N 1
ATOM 916 C CA . THR A 1 111 ? -34.889 -5.389 60.096 1.00 48.66 111 THR A CA 1
ATOM 917 C C . THR A 1 111 ? -35.414 -4.476 61.203 1.00 48.66 111 THR A C 1
ATOM 919 O O . THR A 1 111 ? -35.199 -4.767 62.375 1.00 48.66 111 THR A O 1
ATOM 922 N N . ASN A 1 112 ? -36.127 -3.403 60.849 1.00 45.22 112 ASN A N 1
ATOM 923 C CA . ASN A 1 112 ? -36.746 -2.481 61.808 1.00 45.22 112 ASN A CA 1
ATOM 924 C C . ASN A 1 112 ? -38.139 -2.935 62.281 1.00 45.22 112 ASN A C 1
ATOM 926 O O . ASN A 1 112 ? -38.751 -2.282 63.125 1.00 45.22 112 ASN A O 1
ATOM 930 N N . SER A 1 113 ? -38.644 -4.062 61.768 1.00 43.72 113 SER A N 1
ATOM 931 C CA . SER A 1 113 ? -39.823 -4.724 62.329 1.00 43.72 113 SER A CA 1
ATOM 932 C C . SER A 1 113 ? -39.397 -5.606 63.510 1.00 43.72 113 SER A C 1
ATOM 934 O O . SER A 1 113 ? -38.468 -6.403 63.358 1.00 43.72 113 SER A O 1
ATOM 936 N N . PRO A 1 114 ? -40.042 -5.508 64.686 1.00 42.84 114 PRO A N 1
ATOM 937 C CA . PRO A 1 114 ? -39.672 -6.290 65.856 1.00 42.84 114 PRO A CA 1
ATOM 938 C C . PRO A 1 114 ? -40.167 -7.731 65.685 1.00 42.84 114 PRO A C 1
ATOM 940 O O . PRO A 1 114 ? -41.188 -8.130 66.233 1.00 42.84 114 PRO A O 1
ATOM 943 N N . SER A 1 115 ? -39.441 -8.529 64.909 1.00 43.16 115 SER A N 1
ATOM 944 C CA . SER A 1 115 ? -39.563 -9.982 64.930 1.00 43.16 115 SER A CA 1
ATOM 945 C C . SER A 1 115 ? -38.195 -10.570 65.227 1.00 43.16 115 SER A C 1
ATOM 947 O O . SER A 1 115 ? -37.287 -10.553 64.398 1.00 43.16 115 SER A O 1
ATOM 949 N N . THR A 1 116 ? -38.061 -11.063 66.452 1.00 47.12 116 THR A N 1
ATOM 950 C CA . THR A 1 116 ? -37.002 -11.961 66.908 1.00 47.12 116 THR A CA 1
ATOM 951 C C . THR A 1 116 ? -36.719 -13.029 65.850 1.00 47.12 116 THR A C 1
ATOM 953 O O . THR A 1 116 ? -37.603 -13.847 65.630 1.00 47.12 116 THR A O 1
ATOM 956 N N . VAL A 1 117 ? -35.544 -13.012 65.199 1.00 43.44 117 VAL A N 1
ATOM 957 C CA . VAL A 1 117 ? -34.768 -14.182 64.715 1.00 43.44 117 VAL A CA 1
ATOM 958 C C . VAL A 1 117 ? -33.492 -13.717 63.971 1.00 43.44 117 VAL A C 1
ATOM 960 O O . VAL A 1 117 ? -33.540 -12.887 63.071 1.00 43.44 117 VAL A O 1
ATOM 963 N N . ASN A 1 118 ? -32.365 -14.332 64.358 1.00 46.41 118 ASN A N 1
ATOM 964 C CA . ASN A 1 118 ? -31.035 -14.422 63.724 1.00 46.41 118 ASN A CA 1
ATOM 965 C C . ASN A 1 118 ? -30.158 -13.170 63.539 1.00 46.41 118 ASN A C 1
ATOM 967 O O . ASN A 1 118 ? -30.028 -12.628 62.444 1.00 46.41 118 ASN A O 1
ATOM 971 N N . ARG A 1 119 ? -29.387 -12.860 64.594 1.00 48.66 119 ARG A N 1
ATOM 972 C CA . ARG A 1 119 ? -28.191 -11.994 64.564 1.00 48.66 119 ARG A CA 1
ATOM 973 C C . ARG A 1 119 ? -27.059 -12.512 63.654 1.00 48.66 119 ARG A C 1
ATOM 975 O O . ARG A 1 119 ? -26.288 -11.699 63.153 1.00 48.66 119 ARG A O 1
ATOM 982 N N . ASP A 1 120 ? -26.983 -13.819 63.394 1.00 46.62 120 ASP A N 1
ATOM 983 C CA . ASP A 1 120 ? -25.893 -14.417 62.600 1.00 46.62 120 ASP A CA 1
ATOM 984 C C . ASP A 1 120 ? -26.032 -14.166 61.088 1.00 46.62 120 ASP A C 1
ATOM 986 O O . ASP A 1 120 ? -25.036 -13.971 60.388 1.00 46.62 120 ASP A O 1
ATOM 990 N N . ASN A 1 121 ? -27.264 -14.048 60.577 1.00 48.06 121 ASN A N 1
ATOM 991 C CA . ASN A 1 121 ? -27.499 -13.711 59.168 1.00 48.06 121 ASN A CA 1
ATOM 992 C C . ASN A 1 121 ? -27.184 -12.236 58.866 1.00 48.06 121 ASN A C 1
ATOM 994 O O . ASN A 1 121 ? -26.787 -11.907 57.750 1.00 48.06 121 ASN A O 1
ATOM 998 N N . THR A 1 122 ? -27.336 -11.344 59.850 1.00 47.06 122 THR A N 1
ATOM 999 C CA . THR A 1 122 ? -27.125 -9.898 59.678 1.00 47.06 122 THR A CA 1
ATOM 1000 C C . THR A 1 122 ? -25.641 -9.536 59.546 1.00 47.06 122 THR A C 1
ATOM 1002 O O . THR A 1 122 ? -25.295 -8.613 58.809 1.00 47.06 122 THR A O 1
ATOM 1005 N N . ILE A 1 123 ? -24.752 -10.269 60.228 1.00 47.50 123 ILE A N 1
ATOM 1006 C CA . ILE A 1 123 ? -23.297 -10.042 60.181 1.00 47.50 123 ILE A CA 1
ATOM 1007 C C . ILE A 1 123 ? -22.712 -10.564 58.860 1.00 47.50 123 ILE A C 1
ATOM 1009 O O . ILE A 1 123 ? -21.968 -9.841 58.195 1.00 47.50 123 ILE A O 1
ATOM 1013 N N . SER A 1 124 ? -23.131 -11.759 58.423 1.00 52.78 124 SER A N 1
ATOM 1014 C CA . SER A 1 124 ? -22.692 -12.360 57.154 1.00 52.78 124 SER A CA 1
ATOM 1015 C C . SER A 1 124 ? -23.000 -11.468 55.941 1.00 52.78 124 SER A C 1
ATOM 1017 O O . SER A 1 124 ? -22.162 -11.324 55.047 1.00 52.78 124 SER A O 1
ATOM 1019 N N . PHE A 1 125 ? -24.159 -10.798 55.946 1.00 51.50 125 PHE A N 1
ATOM 1020 C CA . PHE A 1 125 ? -24.599 -9.911 54.862 1.00 51.50 125 PHE A CA 1
ATOM 1021 C C . PHE A 1 125 ? -23.789 -8.604 54.778 1.00 51.50 125 PHE A C 1
ATOM 1023 O O . PHE A 1 125 ? -23.486 -8.111 53.689 1.00 51.50 125 PHE A O 1
ATOM 1030 N N . ARG A 1 126 ? -23.385 -8.044 55.928 1.00 52.50 126 ARG A N 1
ATOM 1031 C CA . ARG A 1 126 ? -22.545 -6.833 55.979 1.00 52.50 126 ARG A CA 1
ATOM 1032 C C . ARG A 1 126 ? -21.146 -7.085 55.417 1.00 52.50 126 ARG A C 1
ATOM 1034 O O . ARG A 1 126 ? -20.633 -6.256 54.668 1.00 52.50 126 ARG A O 1
ATOM 1041 N N . GLU A 1 127 ? -20.553 -8.237 55.727 1.00 55.84 127 GLU A N 1
ATOM 1042 C CA . GLU A 1 127 ? -19.245 -8.629 55.187 1.00 55.84 127 GLU A CA 1
ATOM 1043 C C . GLU A 1 127 ? -19.281 -8.899 53.677 1.00 55.84 127 GLU A C 1
ATOM 1045 O O . GLU A 1 127 ? -18.312 -8.602 52.975 1.00 55.84 127 GLU A O 1
ATOM 1050 N N . THR A 1 128 ? -20.394 -9.418 53.148 1.00 57.16 128 THR A N 1
ATOM 1051 C CA . THR A 1 128 ? -20.550 -9.621 51.697 1.00 57.16 128 THR A CA 1
ATOM 1052 C C . THR A 1 128 ? -20.715 -8.300 50.948 1.00 57.16 128 THR A C 1
ATOM 1054 O O . THR A 1 128 ? -20.094 -8.124 49.900 1.00 57.16 128 THR A O 1
ATOM 1057 N N . ASN A 1 129 ? -21.457 -7.338 51.505 1.00 54.12 129 ASN A N 1
ATOM 1058 C CA . ASN A 1 129 ? -21.597 -6.001 50.917 1.00 54.12 129 ASN A CA 1
ATOM 1059 C C . ASN A 1 129 ? -20.274 -5.217 50.893 1.00 54.12 129 ASN A C 1
ATOM 1061 O O . ASN A 1 129 ? -19.960 -4.581 49.888 1.00 54.12 129 ASN A O 1
ATOM 1065 N N . LEU A 1 130 ? -19.451 -5.319 51.943 1.00 55.19 130 LEU A N 1
ATOM 1066 C CA . LEU A 1 130 ? -18.106 -4.725 51.964 1.00 55.19 130 LEU A CA 1
ATOM 1067 C C . LEU A 1 130 ? -17.171 -5.348 50.915 1.00 55.19 130 LEU A C 1
ATOM 1069 O O . LEU A 1 130 ? -16.390 -4.640 50.282 1.00 55.19 130 LEU A O 1
ATOM 1073 N N . LYS A 1 131 ? -17.273 -6.664 50.681 1.00 53.78 131 LYS A N 1
ATOM 1074 C CA . LYS A 1 131 ? -16.519 -7.338 49.611 1.00 53.78 131 LYS A CA 1
ATOM 1075 C C . LYS A 1 131 ? -16.988 -6.918 48.216 1.00 53.78 131 LYS A C 1
ATOM 1077 O O . LYS A 1 131 ? -16.147 -6.732 47.346 1.00 53.78 131 LYS A O 1
ATOM 1082 N N . LEU A 1 132 ? -18.291 -6.733 48.002 1.00 51.53 132 LEU A N 1
ATOM 1083 C CA . LEU A 1 132 ? -18.843 -6.280 46.719 1.00 51.53 132 LEU A CA 1
ATOM 1084 C C . LEU A 1 132 ? -18.468 -4.828 46.392 1.00 51.53 132 LEU A C 1
ATOM 1086 O O . LEU A 1 132 ? -18.173 -4.537 45.235 1.00 51.53 132 LEU A O 1
ATOM 1090 N N . LEU A 1 133 ? -18.405 -3.938 47.391 1.00 50.88 133 LEU A N 1
ATOM 1091 C CA . LEU A 1 133 ? -17.952 -2.556 47.191 1.00 50.88 133 LEU A CA 1
ATOM 1092 C C . LEU A 1 133 ? -16.503 -2.484 46.677 1.00 50.88 133 LEU A C 1
ATOM 1094 O O . LEU A 1 133 ? -16.228 -1.719 45.758 1.00 50.88 133 LEU A O 1
ATOM 1098 N N . ASN A 1 134 ? -15.605 -3.322 47.2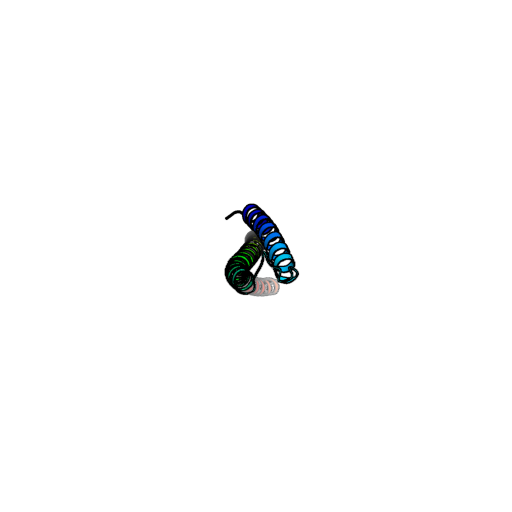07 1.00 52.66 134 ASN A N 1
ATOM 1099 C CA . ASN A 1 134 ? -14.189 -3.351 46.812 1.00 52.66 134 ASN A CA 1
ATOM 1100 C C . ASN A 1 134 ? -13.931 -3.932 45.409 1.00 52.66 134 ASN A C 1
ATOM 1102 O O . ASN A 1 134 ? -12.857 -3.722 44.859 1.00 52.66 134 ASN A O 1
ATOM 1106 N N . TYR A 1 135 ? -14.881 -4.673 44.829 1.00 48.81 135 TYR A N 1
ATOM 1107 C CA . TYR A 1 135 ? -14.776 -5.183 43.452 1.00 48.81 135 TYR A CA 1
ATOM 1108 C C . TYR A 1 135 ? -15.341 -4.211 42.404 1.00 48.81 135 TYR A C 1
ATOM 1110 O O . TYR A 1 135 ? -15.167 -4.431 41.207 1.00 48.81 135 TYR A O 1
ATOM 1118 N N . LEU A 1 136 ? -16.044 -3.160 42.840 1.00 48.41 136 LEU A N 1
ATOM 1119 C CA . LEU A 1 136 ? -16.743 -2.207 41.975 1.00 48.41 136 LEU A CA 1
ATOM 1120 C C . LEU A 1 136 ? -16.112 -0.805 41.968 1.00 48.41 136 LEU A C 1
ATOM 1122 O O . LEU A 1 136 ? -16.513 0.014 41.136 1.00 48.41 136 LEU A O 1
ATOM 1126 N N . SER A 1 137 ? -15.159 -0.517 42.857 1.00 44.12 137 SER A N 1
ATOM 1127 C CA . SER A 1 137 ? -14.308 0.685 42.857 1.00 44.12 137 SER A CA 1
ATOM 1128 C C . SER A 1 137 ? -13.186 0.569 41.833 1.00 44.12 137 SER A C 1
ATOM 1130 O O . SER A 1 137 ? -13.140 1.442 40.939 1.00 44.12 137 SER A O 1
#

Solvent-accessible surface area (backbone atoms only — not comparable to full-atom values): 7816 Å² total; per-residue (Å²): 130,60,66,68,61,49,54,51,52,43,51,54,46,49,56,55,47,52,55,50,50,54,51,50,55,51,60,68,70,53,73,79,47,96,93,39,46,71,67,63,52,49,55,51,49,53,54,51,50,53,53,49,54,53,52,49,54,54,47,51,55,46,51,53,52,51,54,51,51,50,54,51,53,53,52,50,52,53,50,53,52,51,50,53,53,49,53,52,50,50,54,51,51,53,53,53,51,55,52,52,51,57,54,52,57,59,45,57,62,59,68,72,45,99,64,96,79,65,74,69,62,57,55,58,50,54,58,50,52,57,54,53,52,71,76,70,112

pLDDT: mean 83.91, std 19.52, range [42.84, 98.19]

Mean predicted aligned error: 12.45 Å

Secondary structure (DSSP, 8-state):
--HHHHHHHHHHHHHHHHHHHHHHHHHHHPPP-SSS-HHHHHHHHHHHHHHHHHHHHHHHHHHHHHHHHHHHHHHHHHHHHHHHHHHHHHHHHHHHHHHHHHHHHHHHHHHTS-----HHHHHHHHHHHHHHHHHH-

Foldseek 3Di:
DDLVVLVVVLVVLVVVLVVLVVVLVVLVPDDADPVRHPVNSVVVNVVSVVVNVVSVVVNVVSVVVSVVVVVVVVVVVVVVVVVVVVVVVVVVLVVVVVVVVVVVVVVVVVVPPPDDDDPPVVVVVVVVVVVVVVVSD

Sequence (137 aa):
MDLERLKEKRKILRMSFTKHLTKIEFTLSKEISAEFNKEAKFEELLSLKSQLTEKLNELIKADENIQLQIKISEMAADISSCEEYKDRGLDLKTKLHRQIEILSERQEIRTNSPSTVNRDNTISFRETNLKLLNYLS